Protein AF-A0A654TM19-F1 (afdb_monomer_lite)

InterPro domains:
  IPR045760 2,4-diaminopentanoate dehydrogenase, C-terminal domain [PF19328] (14-48)

Radius of gyration: 14.16 Å; chains: 1; bounding box: 39×21×33 Å

Sequence (56 aa):
MDICLSSRHGDHNHAGLVATAMRIVNAIPAVVAAEPGIRTTLDLPLITGEGRYAAA

Structure (mmCIF, N/CA/C/O backbone):
dat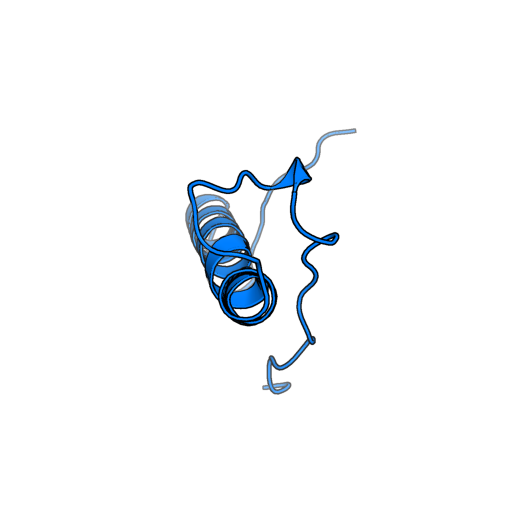a_AF-A0A654TM19-F1
#
_entry.id   AF-A0A654TM19-F1
#
loop_
_atom_site.group_PDB
_atom_site.id
_atom_site.type_symbol
_atom_site.label_atom_id
_atom_site.label_alt_id
_atom_site.label_comp_id
_atom_site.label_asym_id
_atom_site.label_entity_id
_atom_site.label_seq_id
_atom_site.pdbx_PDB_ins_code
_atom_site.Cartn_x
_atom_site.Cartn_y
_atom_site.Cartn_z
_atom_site.occupancy
_atom_site.B_iso_or_equiv
_atom_si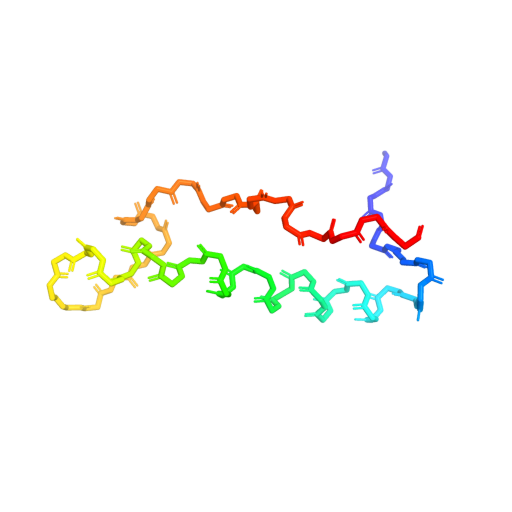te.auth_seq_id
_atom_site.auth_comp_id
_atom_site.auth_asym_id
_atom_site.auth_atom_id
_atom_site.pdbx_PDB_model_num
ATOM 1 N N . MET A 1 1 ? 24.430 -1.874 -0.915 1.00 73.75 1 MET A N 1
ATOM 2 C CA . MET A 1 1 ? 23.454 -2.373 -1.907 1.00 73.75 1 MET A CA 1
ATOM 3 C C . MET A 1 1 ? 22.502 -1.236 -2.217 1.00 73.75 1 MET A C 1
ATOM 5 O O . MET A 1 1 ? 22.051 -0.611 -1.266 1.00 73.75 1 MET A O 1
ATOM 9 N N . ASP A 1 2 ? 22.274 -0.931 -3.493 1.00 87.44 2 ASP A N 1
ATOM 10 C CA . ASP A 1 2 ? 21.304 0.086 -3.920 1.00 87.44 2 ASP A CA 1
ATOM 11 C C . ASP A 1 2 ? 20.033 -0.612 -4.424 1.00 87.44 2 ASP A C 1
ATOM 13 O O . ASP A 1 2 ? 20.127 -1.610 -5.143 1.00 87.44 2 ASP A O 1
ATOM 17 N N . ILE A 1 3 ? 18.863 -0.138 -3.993 1.00 86.38 3 ILE A N 1
ATOM 18 C CA . ILE A 1 3 ? 17.557 -0.700 -4.355 1.00 86.38 3 ILE A CA 1
ATOM 19 C C . ILE A 1 3 ? 16.813 0.354 -5.169 1.00 86.38 3 ILE A C 1
ATOM 21 O O . ILE A 1 3 ? 16.234 1.289 -4.618 1.00 86.38 3 ILE A O 1
ATOM 25 N N . CYS A 1 4 ? 16.789 0.161 -6.485 1.00 89.19 4 CYS A N 1
ATOM 26 C CA . CYS A 1 4 ? 16.129 1.065 -7.419 1.00 89.19 4 CYS A CA 1
ATOM 27 C C . CYS A 1 4 ? 14.804 0.488 -7.918 1.00 89.19 4 CYS A C 1
ATOM 29 O O . CYS A 1 4 ? 14.694 -0.698 -8.237 1.00 89.19 4 CYS A O 1
ATOM 31 N N . LEU A 1 5 ? 13.801 1.356 -8.054 1.00 92.12 5 LEU A N 1
ATOM 32 C CA . LEU A 1 5 ? 12.560 1.011 -8.736 1.00 92.12 5 LEU A CA 1
ATOM 33 C C . LEU A 1 5 ? 12.806 0.949 -10.245 1.00 92.12 5 LEU A C 1
ATOM 35 O O . LEU A 1 5 ? 13.376 1.868 -10.830 1.00 92.12 5 LEU A O 1
ATOM 39 N N . SER A 1 6 ? 12.351 -0.127 -10.877 1.00 92.19 6 SER A N 1
ATOM 40 C CA . SER A 1 6 ? 12.424 -0.311 -12.326 1.00 92.19 6 SER A CA 1
ATOM 41 C C . SER A 1 6 ? 11.170 -1.017 -12.839 1.00 92.19 6 SER A C 1
ATOM 43 O O . SER A 1 6 ? 10.461 -1.682 -12.081 1.00 92.19 6 SER A O 1
ATOM 45 N N . SER A 1 7 ? 10.864 -0.837 -14.124 1.00 91.69 7 SER A N 1
ATOM 46 C CA . SER A 1 7 ? 9.732 -1.474 -14.797 1.00 91.69 7 SER A CA 1
ATOM 47 C C . SER A 1 7 ? 10.131 -1.896 -16.208 1.00 91.69 7 SER A C 1
ATOM 49 O O . SER A 1 7 ? 10.976 -1.280 -16.847 1.00 91.69 7 SER A O 1
ATOM 51 N N . ARG A 1 8 ? 9.477 -2.935 -16.736 1.00 92.69 8 ARG A N 1
ATOM 52 C CA . ARG A 1 8 ? 9.577 -3.291 -18.162 1.00 92.69 8 ARG A CA 1
ATOM 53 C C . ARG A 1 8 ? 8.778 -2.353 -19.076 1.00 92.69 8 ARG A C 1
ATOM 55 O O . ARG A 1 8 ? 8.946 -2.399 -20.285 1.00 92.69 8 ARG A O 1
ATOM 62 N N . HIS A 1 9 ? 7.901 -1.528 -18.501 1.00 89.94 9 HIS A N 1
ATOM 63 C CA . HIS A 1 9 ? 7.035 -0.591 -19.227 1.00 89.94 9 HIS A CA 1
ATOM 64 C C . HIS A 1 9 ? 7.438 0.882 -19.023 1.00 89.94 9 HIS A C 1
ATOM 66 O O . HIS A 1 9 ? 6.710 1.776 -19.447 1.00 89.94 9 HIS A O 1
ATOM 72 N N . GLY A 1 10 ? 8.559 1.154 -18.345 1.00 90.44 10 GLY A N 1
ATOM 73 C CA . GLY A 1 10 ? 9.027 2.512 -18.063 1.00 90.44 10 GLY A CA 1
ATOM 74 C C . GLY A 1 10 ? 10.164 2.557 -17.041 1.00 90.44 10 GLY A C 1
ATOM 75 O O . GLY A 1 10 ? 10.664 1.527 -16.599 1.00 90.44 10 GLY A O 1
ATOM 76 N N . ASP A 1 11 ? 10.569 3.762 -16.656 1.00 94.25 11 ASP A N 1
ATOM 77 C CA . ASP A 1 11 ? 11.662 4.004 -15.711 1.00 94.25 11 ASP A CA 1
ATOM 78 C C . ASP A 1 11 ? 11.209 3.932 -14.233 1.00 94.25 11 ASP A C 1
ATOM 80 O O . ASP A 1 11 ? 10.140 3.407 -13.891 1.00 94.25 11 ASP A O 1
ATOM 84 N N . HIS A 1 12 ? 12.031 4.483 -13.337 1.00 93.88 12 HIS A N 1
ATOM 85 C CA . HIS A 1 12 ? 11.733 4.577 -11.910 1.00 93.88 12 HIS A CA 1
ATOM 86 C C . HIS A 1 12 ? 10.453 5.372 -11.612 1.00 93.88 12 HIS A C 1
ATOM 88 O O . HIS A 1 12 ? 9.788 5.084 -10.617 1.00 93.88 12 HIS A O 1
ATOM 94 N N . ASN A 1 13 ? 10.083 6.349 -12.450 1.00 94.44 13 ASN A N 1
ATOM 95 C CA . ASN A 1 13 ? 8.865 7.130 -12.265 1.00 94.44 13 ASN A CA 1
ATOM 96 C C . ASN A 1 13 ? 7.656 6.244 -12.509 1.00 94.44 13 ASN A C 1
ATOM 98 O O . ASN A 1 13 ? 6.778 6.162 -11.654 1.00 94.44 13 ASN A O 1
ATOM 102 N N . HIS A 1 14 ? 7.647 5.519 -13.632 1.00 95.81 14 HIS A N 1
ATOM 103 C CA . HIS A 1 14 ? 6.579 4.567 -13.926 1.00 95.81 14 HIS A CA 1
ATOM 104 C C . HIS A 1 14 ? 6.452 3.527 -12.805 1.00 95.81 14 HIS A C 1
ATOM 106 O O . HIS A 1 14 ? 5.362 3.303 -12.278 1.00 95.81 14 HIS A O 1
ATOM 112 N N . ALA A 1 15 ? 7.572 2.922 -12.400 1.00 94.75 15 ALA A N 1
ATOM 113 C CA . ALA A 1 15 ? 7.590 1.926 -11.335 1.00 94.75 15 ALA A CA 1
ATOM 114 C C . ALA A 1 15 ? 7.097 2.489 -9.98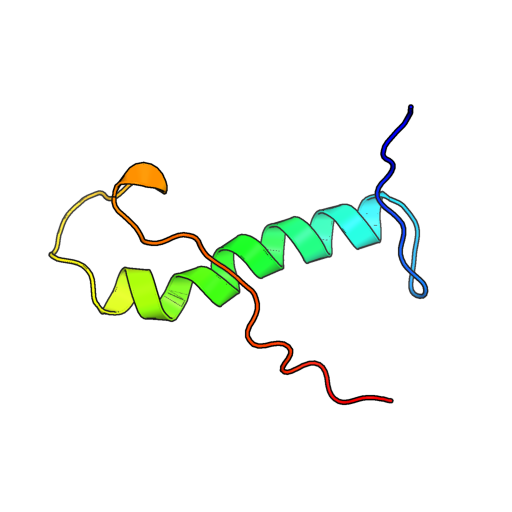7 1.00 94.75 15 ALA A C 1
ATOM 116 O O . ALA A 1 15 ? 6.307 1.840 -9.302 1.00 94.75 15 ALA A O 1
ATOM 117 N N . GLY A 1 16 ? 7.506 3.707 -9.620 1.00 95.19 16 GLY A N 1
ATOM 118 C CA . GLY A 1 16 ? 7.076 4.372 -8.389 1.00 95.19 16 GLY A CA 1
ATOM 119 C C . GLY A 1 16 ? 5.597 4.738 -8.380 1.00 95.19 16 GLY A C 1
ATOM 120 O O . GLY A 1 16 ? 4.923 4.558 -7.362 1.00 95.19 16 GLY A O 1
ATOM 121 N N . LEU A 1 17 ? 5.069 5.190 -9.517 1.00 96.19 17 LEU A N 1
ATOM 122 C CA . LEU A 1 17 ? 3.662 5.557 -9.662 1.00 96.19 17 LEU A CA 1
ATOM 123 C C . LEU A 1 17 ? 2.770 4.317 -9.542 1.00 96.19 17 LEU A C 1
ATOM 125 O O . LEU A 1 17 ? 1.811 4.318 -8.768 1.00 96.19 17 LEU A O 1
ATOM 129 N N . VAL A 1 18 ? 3.155 3.223 -10.206 1.00 93.69 18 VAL A N 1
ATOM 130 C CA . VAL A 1 18 ? 2.483 1.926 -10.064 1.00 93.69 18 VAL A CA 1
ATOM 131 C C . VAL A 1 18 ? 2.568 1.431 -8.620 1.00 93.69 18 VAL A C 1
ATOM 133 O O . VAL A 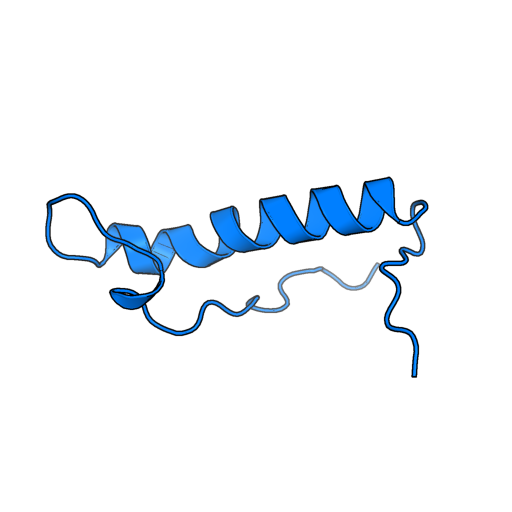1 18 ? 1.539 1.110 -8.037 1.00 93.69 18 VAL A O 1
ATOM 136 N N . ALA A 1 19 ? 3.749 1.418 -7.996 1.00 92.31 19 ALA A N 1
ATOM 137 C CA . ALA A 1 19 ? 3.902 0.949 -6.615 1.00 92.31 19 ALA A CA 1
ATOM 138 C C . ALA A 1 19 ? 3.042 1.750 -5.619 1.00 92.31 19 ALA A C 1
ATOM 140 O O . ALA A 1 19 ? 2.436 1.177 -4.711 1.00 92.31 19 ALA A O 1
ATOM 141 N N . THR A 1 20 ? 2.946 3.067 -5.814 1.00 93.69 20 THR A N 1
ATOM 142 C CA . THR A 1 20 ? 2.105 3.948 -4.993 1.00 93.69 20 THR A CA 1
ATOM 143 C C . THR A 1 20 ? 0.625 3.626 -5.176 1.00 93.69 20 THR A C 1
ATOM 145 O O . THR A 1 20 ? -0.080 3.426 -4.187 1.00 93.69 20 THR A O 1
ATOM 148 N N . ALA A 1 21 ? 0.160 3.496 -6.421 1.00 94.50 21 ALA A N 1
ATOM 149 C CA . ALA A 1 21 ? -1.225 3.131 -6.711 1.00 94.50 21 ALA A CA 1
ATOM 150 C C . ALA A 1 21 ? -1.580 1.742 -6.155 1.00 94.50 21 ALA A C 1
ATOM 152 O O . ALA A 1 21 ? -2.634 1.568 -5.543 1.00 94.50 21 ALA A O 1
ATOM 153 N N . MET A 1 22 ? -0.677 0.767 -6.295 1.00 93.19 22 MET A N 1
ATOM 154 C CA . MET A 1 22 ? -0.900 -0.599 -5.822 1.00 93.19 22 MET A CA 1
ATOM 155 C C . MET A 1 22 ? -1.064 -0.675 -4.302 1.00 93.19 22 MET A C 1
ATOM 157 O O . MET A 1 22 ? -1.887 -1.460 -3.838 1.00 93.19 22 MET A O 1
ATOM 161 N N . ARG A 1 23 ? -0.359 0.154 -3.514 1.00 92.25 23 ARG A N 1
ATOM 162 C CA . ARG A 1 23 ? -0.588 0.228 -2.057 1.00 92.25 23 ARG A CA 1
ATOM 163 C C . ARG A 1 23 ? -2.026 0.620 -1.721 1.00 92.25 23 ARG A C 1
ATOM 165 O O . ARG A 1 23 ? -2.607 0.044 -0.811 1.00 92.25 23 ARG A O 1
ATOM 172 N N . ILE A 1 24 ? -2.589 1.575 -2.460 1.00 94.00 24 ILE A N 1
ATOM 173 C CA . ILE A 1 24 ? -3.950 2.074 -2.233 1.00 94.00 24 ILE A CA 1
ATOM 174 C C . ILE A 1 24 ? -4.971 1.017 -2.657 1.00 94.00 24 ILE A C 1
ATOM 176 O O . ILE A 1 24 ? -5.829 0.639 -1.867 1.00 94.00 24 ILE A O 1
ATOM 180 N N . VAL A 1 25 ? -4.857 0.503 -3.885 1.00 94.31 25 VAL A N 1
ATOM 181 C CA . VAL A 1 25 ? -5.832 -0.443 -4.452 1.00 94.31 25 VAL A CA 1
ATOM 182 C C . VAL A 1 25 ? -5.887 -1.738 -3.646 1.00 94.31 25 VAL A C 1
ATOM 184 O O . VAL A 1 25 ? -6.972 -2.216 -3.322 1.00 94.31 25 VAL A O 1
ATOM 187 N N . ASN A 1 26 ? -4.729 -2.283 -3.268 1.00 93.81 26 ASN A N 1
ATOM 188 C CA . ASN A 1 26 ? -4.679 -3.516 -2.484 1.00 93.81 26 ASN A CA 1
ATOM 189 C C . ASN A 1 26 ? -5.185 -3.324 -1.044 1.00 93.81 26 ASN A C 1
ATOM 191 O O . ASN A 1 26 ? -5.602 -4.294 -0.420 1.00 93.81 26 ASN A O 1
ATOM 195 N N . ALA A 1 27 ? -5.183 -2.096 -0.512 1.00 95.38 27 ALA A N 1
ATOM 196 C CA . ALA A 1 27 ? -5.701 -1.809 0.825 1.00 95.38 27 ALA A CA 1
ATOM 197 C C . ALA A 1 27 ? -7.235 -1.740 0.881 1.00 95.38 27 ALA A C 1
ATOM 199 O O . ALA A 1 27 ? -7.799 -1.858 1.967 1.00 95.38 27 ALA A O 1
ATOM 200 N N . ILE A 1 28 ? -7.919 -1.574 -0.260 1.00 95.12 28 ILE A N 1
ATOM 201 C CA . ILE A 1 28 ? -9.377 -1.369 -0.317 1.00 95.12 28 ILE A CA 1
ATOM 202 C C . ILE A 1 28 ? -10.156 -2.425 0.485 1.00 95.12 28 ILE A C 1
ATOM 204 O O . ILE A 1 28 ? -10.978 -2.022 1.306 1.00 95.12 28 ILE A O 1
ATOM 208 N N . PRO A 1 29 ? -9.917 -3.745 0.335 1.00 94.44 29 PRO A N 1
ATOM 209 C CA . PRO A 1 29 ? -10.682 -4.743 1.082 1.00 94.44 29 PRO A CA 1
ATOM 210 C C . PRO A 1 29 ? -10.491 -4.62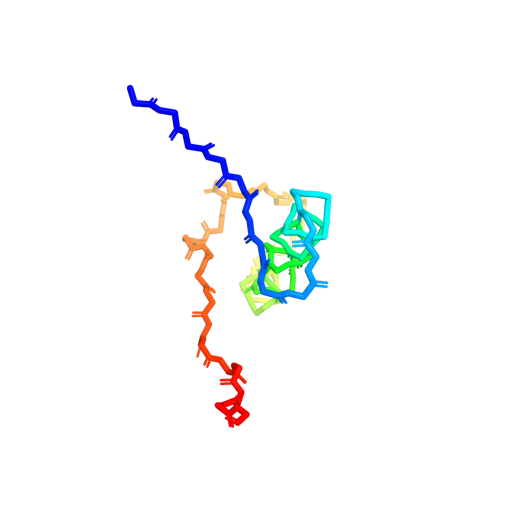0 2.597 1.00 94.44 29 PRO A C 1
ATOM 212 O O . PRO A 1 29 ? -11.457 -4.727 3.348 1.00 94.44 29 PRO A O 1
ATOM 215 N N . ALA A 1 30 ? -9.261 -4.344 3.042 1.00 96.00 30 ALA A N 1
ATOM 216 C CA . ALA A 1 30 ? -8.951 -4.163 4.455 1.00 96.00 30 ALA A CA 1
ATOM 217 C C . ALA A 1 30 ? -9.608 -2.899 5.029 1.00 96.00 30 ALA A C 1
ATOM 219 O O . ALA A 1 30 ? -10.117 -2.932 6.142 1.00 96.00 30 ALA A O 1
ATOM 220 N N . VAL A 1 31 ? -9.646 -1.806 4.260 1.00 96.81 31 VAL A N 1
ATOM 221 C CA . VAL A 1 31 ? -10.327 -0.563 4.655 1.00 96.81 31 VAL A CA 1
ATOM 222 C C . VAL A 1 31 ? -11.838 -0.766 4.746 1.00 96.81 31 VAL A C 1
ATOM 224 O O . VAL A 1 31 ? -12.453 -0.309 5.702 1.00 96.81 31 VAL A O 1
ATOM 227 N N . VAL A 1 32 ? -12.440 -1.469 3.783 1.00 97.38 32 VAL A N 1
ATOM 228 C CA . VAL A 1 32 ? -13.883 -1.764 3.784 1.00 97.38 32 VAL A CA 1
ATOM 229 C C . VAL A 1 32 ? -14.281 -2.641 4.976 1.00 97.38 32 VAL A C 1
ATOM 231 O O . VAL A 1 32 ? -15.365 -2.463 5.520 1.00 97.38 32 VAL A O 1
ATOM 234 N N . ALA A 1 33 ? -13.415 -3.569 5.389 1.00 97.31 33 ALA A N 1
ATOM 235 C CA . ALA A 1 33 ? -13.647 -4.444 6.538 1.00 97.31 33 ALA A CA 1
ATOM 236 C C . ALA A 1 33 ? -13.326 -3.796 7.900 1.00 97.31 33 ALA A C 1
ATOM 238 O O . ALA A 1 33 ? -13.590 -4.407 8.934 1.00 97.31 33 ALA A O 1
ATOM 239 N N . ALA A 1 34 ? -12.726 -2.603 7.922 1.00 97.94 34 ALA A N 1
ATOM 240 C CA . ALA A 1 34 ? -12.314 -1.948 9.156 1.00 97.94 34 ALA A CA 1
ATOM 241 C C . ALA A 1 34 ? -13.485 -1.248 9.864 1.00 97.94 34 ALA A C 1
ATOM 243 O O . ALA A 1 34 ? -14.423 -0.753 9.240 1.00 97.94 34 ALA A O 1
ATOM 244 N N . GLU A 1 35 ? -13.378 -1.134 11.188 1.00 97.44 35 GLU A N 1
ATOM 245 C CA . GLU A 1 35 ? -14.300 -0.333 11.996 1.00 97.44 35 GLU A CA 1
ATOM 246 C C . GLU A 1 35 ? -14.267 1.155 11.577 1.00 97.44 35 GLU A C 1
ATOM 248 O O . GLU A 1 35 ? -13.171 1.686 11.330 1.00 97.44 35 GLU A O 1
ATOM 253 N N . PRO A 1 36 ? -15.410 1.873 11.581 1.00 97.56 36 PRO A N 1
ATOM 254 C CA . PRO A 1 36 ? -15.480 3.284 11.198 1.00 97.56 36 PRO A CA 1
ATOM 255 C C . PRO A 1 36 ? -14.486 4.191 11.942 1.00 97.56 36 PRO A C 1
ATOM 257 O O . PRO A 1 36 ? -14.122 3.937 13.092 1.00 97.56 36 PRO A O 1
ATOM 260 N N . GLY A 1 37 ? -14.077 5.283 11.290 1.00 97.12 37 GLY A N 1
ATOM 261 C CA . GLY A 1 37 ? -13.144 6.279 11.830 1.00 97.12 37 GLY A CA 1
ATOM 262 C C . GLY A 1 37 ? -11.902 6.481 10.959 1.00 97.12 37 GLY A C 1
ATOM 263 O O . GLY A 1 37 ? -11.751 5.861 9.908 1.00 97.12 37 GLY A O 1
ATOM 264 N N . ILE A 1 38 ? -11.005 7.371 11.394 1.00 97.25 38 ILE A N 1
ATOM 265 C CA . ILE A 1 38 ? -9.706 7.564 10.735 1.00 97.25 38 ILE A CA 1
ATOM 266 C C . ILE A 1 38 ? -8.802 6.391 11.113 1.00 97.25 38 ILE A C 1
ATOM 268 O O . ILE A 1 38 ? -8.553 6.153 12.294 1.00 97.25 38 ILE A O 1
ATOM 272 N N . ARG A 1 39 ? -8.309 5.674 10.102 1.00 96.62 39 ARG A N 1
ATOM 273 C CA . ARG A 1 39 ? -7.367 4.560 10.244 1.00 96.62 39 ARG A CA 1
ATOM 274 C C . ARG A 1 39 ? -6.048 4.906 9.573 1.00 96.62 39 ARG A C 1
ATOM 276 O O . ARG A 1 39 ? -6.017 5.575 8.541 1.00 96.62 39 ARG A O 1
ATOM 283 N N . THR A 1 40 ? -4.964 4.430 10.157 1.00 96.69 40 THR A N 1
ATOM 284 C CA . THR A 1 40 ? -3.620 4.478 9.592 1.00 96.69 40 THR A CA 1
ATOM 285 C C . THR A 1 40 ? -3.236 3.101 9.063 1.00 96.69 40 THR A C 1
ATOM 287 O O . THR A 1 40 ? -3.895 2.100 9.336 1.00 96.69 40 THR A O 1
ATOM 290 N N . THR A 1 41 ? -2.134 3.012 8.323 1.00 94.06 41 THR A N 1
ATOM 291 C CA . THR A 1 41 ? -1.643 1.718 7.831 1.00 94.06 41 THR A CA 1
ATOM 292 C C . THR A 1 41 ? -1.230 0.758 8.948 1.00 94.06 41 THR A C 1
ATOM 294 O O . THR A 1 41 ? -1.129 -0.432 8.687 1.00 94.06 41 THR A O 1
ATOM 297 N N . LEU 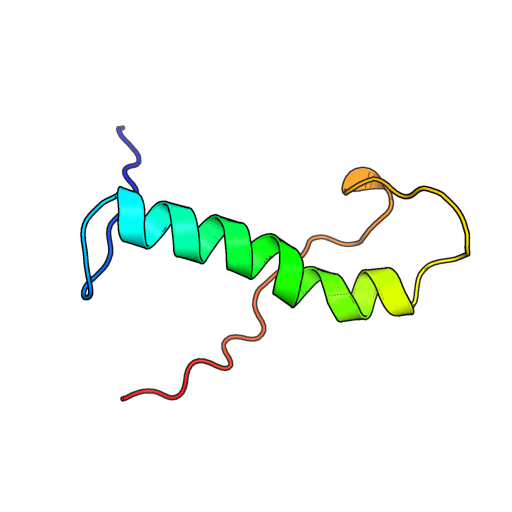A 1 42 ? -0.978 1.250 10.168 1.00 96.12 42 LEU A N 1
ATOM 298 C CA . LEU A 1 42 ? -0.661 0.411 11.331 1.00 96.12 42 LEU A CA 1
ATOM 299 C C . LEU A 1 42 ? -1.904 -0.247 11.943 1.00 96.12 42 LEU A C 1
ATOM 301 O O . LEU A 1 42 ? -1.776 -1.245 12.644 1.00 96.12 42 LEU A O 1
ATOM 305 N N . ASP A 1 43 ? -3.090 0.290 11.657 1.00 96.94 43 ASP A N 1
ATOM 306 C CA . ASP A 1 43 ? -4.370 -0.263 12.111 1.00 96.94 43 ASP A CA 1
ATOM 307 C C . ASP A 1 43 ? -4.904 -1.349 11.159 1.00 96.94 43 ASP A C 1
ATOM 309 O O . ASP A 1 43 ? -5.929 -1.972 11.430 1.00 96.94 43 ASP A O 1
ATOM 313 N N . LEU A 1 44 ? -4.233 -1.551 10.021 1.00 95.81 44 LEU A N 1
ATOM 314 C CA . LEU A 1 44 ? -4.609 -2.489 8.968 1.00 95.81 44 LEU A CA 1
ATOM 315 C C . LEU A 1 44 ? -3.618 -3.663 8.913 1.00 95.81 44 LEU A C 1
ATOM 317 O O . LEU A 1 44 ? -2.466 -3.526 9.332 1.00 95.81 44 LEU A O 1
ATOM 321 N N . PRO A 1 45 ? -4.024 -4.826 8.371 1.00 95.06 45 PRO A N 1
ATOM 322 C CA . PRO A 1 45 ? -3.088 -5.909 8.095 1.00 95.06 45 PRO A CA 1
ATOM 323 C C . PRO A 1 45 ? -2.010 -5.472 7.096 1.00 95.06 45 PRO A C 1
ATOM 325 O O . PRO A 1 45 ? -2.165 -4.497 6.355 1.00 95.06 45 PRO A O 1
ATOM 328 N N . LEU A 1 46 ? -0.921 -6.241 7.028 1.00 94.56 46 LEU A N 1
ATOM 329 C CA . LEU A 1 46 ? 0.098 -6.045 6.001 1.00 94.56 46 LEU A CA 1
ATOM 330 C C . LEU A 1 46 ? -0.529 -6.199 4.608 1.00 94.56 46 LEU A C 1
ATOM 332 O O . LEU A 1 46 ? -0.956 -7.286 4.225 1.00 94.56 46 LEU A O 1
ATOM 336 N N . ILE A 1 47 ? -0.555 -5.104 3.849 1.00 93.81 47 ILE A N 1
ATOM 337 C CA . ILE A 1 47 ? -1.158 -5.068 2.518 1.00 93.81 47 ILE A CA 1
ATOM 338 C C . ILE A 1 47 ? -0.197 -5.662 1.489 1.00 93.81 47 ILE A C 1
ATOM 340 O O . ILE A 1 47 ? 0.863 -5.100 1.204 1.00 93.81 47 ILE A O 1
ATOM 344 N N . THR A 1 48 ? -0.597 -6.785 0.902 1.00 89.06 48 THR A N 1
ATOM 345 C CA . THR A 1 48 ? 0.100 -7.458 -0.198 1.00 89.06 48 THR A CA 1
ATOM 346 C C . THR A 1 48 ? -0.730 -7.380 -1.480 1.00 89.06 48 THR A C 1
ATOM 348 O O . THR A 1 48 ? -1.905 -7.019 -1.466 1.00 89.06 48 THR A O 1
ATOM 351 N N . GLY A 1 49 ? -0.108 -7.661 -2.625 1.00 83.12 49 GLY A N 1
ATOM 352 C CA . GLY A 1 49 ? -0.844 -7.824 -3.876 1.00 83.12 49 GLY A CA 1
ATOM 353 C C . GLY A 1 49 ? -1.278 -9.272 -4.065 1.00 83.12 49 GLY A C 1
ATOM 354 O O . GLY A 1 49 ? -0.444 -10.166 -3.988 1.00 83.12 49 GLY A O 1
ATOM 355 N N . GLU A 1 50 ? -2.539 -9.489 -4.435 1.00 74.81 50 GLU A N 1
ATOM 356 C CA . GLU A 1 50 ? -3.105 -10.809 -4.783 1.00 74.81 50 GLU A CA 1
ATOM 357 C C . GLU A 1 50 ? -2.554 -11.394 -6.103 1.00 74.81 50 GLU A C 1
ATOM 359 O O . GLU A 1 50 ? -3.085 -12.363 -6.636 1.00 74.81 50 GLU A O 1
ATOM 364 N N . GLY A 1 51 ? -1.529 -10.775 -6.702 1.00 67.88 51 GLY A N 1
ATOM 365 C CA . GLY A 1 51 ? -0.896 -11.281 -7.923 1.00 67.88 51 GLY A CA 1
ATOM 366 C C . GLY A 1 51 ? -1.823 -11.378 -9.141 1.00 67.88 51 GLY A C 1
ATOM 367 O O . GLY A 1 51 ? -1.501 -12.095 -10.078 1.00 67.88 51 GLY A O 1
ATOM 368 N N . ARG A 1 52 ? -2.950 -10.649 -9.178 1.00 67.69 52 ARG A N 1
ATOM 369 C CA . ARG A 1 52 ? -3.946 -10.700 -10.274 1.00 67.69 52 ARG A CA 1
ATOM 370 C C . ARG A 1 52 ? -3.478 -10.121 -11.615 1.00 67.69 52 ARG A C 1
ATOM 372 O O . ARG A 1 52 ? -4.292 -9.938 -12.517 1.00 67.69 52 ARG A O 1
ATOM 379 N N . TYR A 1 53 ? -2.191 -9.813 -11.760 1.00 60.75 53 TYR A N 1
ATOM 380 C CA . TYR A 1 53 ? -1.636 -9.494 -13.068 1.00 60.75 53 TYR A CA 1
ATOM 381 C C . TYR A 1 53 ? -1.741 -10.754 -13.930 1.00 60.75 53 TYR A C 1
ATOM 383 O O . TYR A 1 53 ? -1.039 -11.733 -13.682 1.00 60.75 53 TYR A O 1
ATOM 391 N N . ALA A 1 54 ? -2.634 -10.739 -14.922 1.00 57.91 54 ALA A N 1
ATOM 392 C CA . ALA A 1 54 ? -2.635 -11.762 -15.955 1.00 57.91 54 ALA A CA 1
ATOM 393 C C . ALA A 1 54 ? -1.233 -11.793 -16.577 1.00 57.91 54 ALA A C 1
ATOM 395 O O . ALA A 1 54 ? -0.681 -10.741 -16.919 1.00 57.91 54 ALA A O 1
ATOM 396 N N . ALA A 1 55 ? -0.637 -12.983 -16.667 1.00 55.19 55 ALA A N 1
ATOM 397 C CA . ALA A 1 55 ? 0.540 -13.158 -17.499 1.00 55.19 55 ALA A CA 1
ATOM 398 C C . ALA A 1 55 ? 0.137 -12.747 -18.922 1.00 55.19 55 ALA A C 1
ATOM 400 O O . ALA A 1 55 ? -0.837 -13.278 -19.457 1.00 55.19 55 ALA A O 1
ATOM 401 N N . ALA A 1 56 ? 0.817 -11.732 -19.453 1.00 56.12 56 ALA A N 1
ATOM 402 C CA . ALA A 1 56 ? 0.726 -11.378 -20.863 1.00 56.12 56 ALA A CA 1
ATOM 403 C C . ALA A 1 56 ? 1.451 -12.439 -21.695 1.00 56.12 56 ALA A C 1
ATOM 405 O O . ALA A 1 56 ? 2.500 -12.926 -21.205 1.00 56.12 56 ALA A O 1
#

pLDDT: mean 89.72, std 11.13, range [55.19, 97.94]

Foldseek 3Di:
DDDAFQDPVDGSVVRVVVVVVLQVVQCVVQVVPDDDDDDDPVSTPDRDDPPPPDDD

Secondary structure (DSSP, 8-state):
------BTTBSHHHHHHHHHHHHHHHHHHHHHTSPSS---GGGS------------

Organism: Mycobacterium tuberculosis (NCBI:txid1773)